Protein AF-A0A0N8KQ56-F1 (afdb_monomer)

Organism: NCBI:txid1392998

Structure (mmCIF, N/CA/C/O backbone):
data_AF-A0A0N8KQ56-F1
#
_entry.id   AF-A0A0N8KQ56-F1
#
loop_
_atom_site.group_PDB
_atom_site.id
_atom_site.type_symbol
_atom_site.label_atom_id
_atom_site.label_alt_id
_atom_site.label_comp_id
_atom_site.label_asym_id
_atom_site.label_entity_id
_atom_site.label_seq_id
_atom_site.pdbx_PDB_ins_code
_atom_site.Cartn_x
_atom_site.Cartn_y
_atom_site.Cartn_z
_atom_site.occupancy
_atom_site.B_iso_or_equiv
_atom_site.auth_seq_id
_atom_site.auth_comp_id
_atom_site.auth_asym_id
_atom_site.auth_atom_id
_atom_site.pdbx_PDB_model_num
ATOM 1 N N . MET A 1 1 ? 15.638 43.291 -23.125 1.00 40.28 1 MET A N 1
ATOM 2 C CA . MET A 1 1 ? 16.020 42.155 -23.991 1.00 40.28 1 MET A CA 1
ATOM 3 C C . MET A 1 1 ? 15.655 40.883 -23.233 1.00 40.28 1 MET A C 1
ATOM 5 O O . MET A 1 1 ? 16.226 40.660 -22.178 1.00 40.28 1 MET A O 1
ATOM 9 N N . LYS A 1 2 ? 14.616 40.148 -23.654 1.00 36.19 2 LYS A N 1
ATOM 10 C CA . LYS A 1 2 ? 14.215 38.880 -23.018 1.00 36.19 2 LYS A CA 1
ATOM 11 C C . LYS A 1 2 ? 15.027 37.757 -23.660 1.00 36.19 2 LYS A C 1
ATOM 13 O O . LYS A 1 2 ? 14.886 37.530 -24.859 1.00 36.19 2 LYS A O 1
ATOM 18 N N . THR A 1 3 ? 15.874 37.090 -22.891 1.00 38.25 3 THR A N 1
ATOM 19 C CA . THR A 1 3 ? 16.510 35.834 -23.293 1.00 38.25 3 THR A CA 1
ATOM 20 C C . THR A 1 3 ? 15.434 34.751 -23.340 1.00 38.25 3 THR A C 1
ATOM 22 O O . THR A 1 3 ? 14.817 34.426 -22.331 1.00 38.25 3 THR A O 1
ATOM 25 N N . LYS A 1 4 ? 15.153 34.241 -24.544 1.00 40.31 4 LYS A N 1
ATOM 26 C CA . LYS A 1 4 ? 14.430 32.981 -24.729 1.00 40.31 4 LYS A CA 1
ATOM 27 C C . LYS A 1 4 ? 15.392 31.856 -24.357 1.00 40.31 4 LYS A C 1
ATOM 29 O O . LYS A 1 4 ? 16.379 31.658 -25.060 1.00 40.31 4 LYS A O 1
ATOM 34 N N . GLU A 1 5 ? 15.114 31.140 -23.277 1.00 44.31 5 GLU A N 1
ATOM 35 C CA . GLU A 1 5 ? 15.717 29.830 -23.047 1.00 44.31 5 GLU A CA 1
ATOM 36 C C . GLU A 1 5 ? 15.053 28.825 -23.994 1.00 44.31 5 GLU A C 1
ATOM 38 O O . GLU A 1 5 ? 13.830 28.680 -24.026 1.00 44.31 5 GLU A O 1
ATOM 43 N N . ASN A 1 6 ? 15.868 28.179 -24.828 1.00 41.78 6 ASN A N 1
ATOM 44 C CA . ASN A 1 6 ? 15.443 27.099 -25.707 1.00 41.78 6 ASN A CA 1
ATOM 45 C C . ASN A 1 6 ? 15.089 25.871 -24.855 1.00 41.78 6 ASN A C 1
ATOM 47 O O . ASN A 1 6 ? 15.967 25.130 -24.420 1.00 41.78 6 ASN A O 1
ATOM 51 N N . SER A 1 7 ? 13.797 25.636 -24.645 1.00 48.72 7 SER A N 1
ATOM 52 C CA . SER A 1 7 ? 13.251 24.419 -24.041 1.00 48.72 7 SER A CA 1
ATOM 53 C C . SER A 1 7 ? 13.253 23.268 -25.058 1.00 48.72 7 SER A C 1
ATOM 55 O O . SER A 1 7 ? 12.230 22.958 -25.668 1.00 48.72 7 SER A O 1
ATOM 57 N N . GLY A 1 8 ? 14.418 22.667 -25.289 1.00 41.41 8 GLY A N 1
ATOM 58 C CA . GLY A 1 8 ? 14.585 21.572 -26.249 1.00 41.41 8 GLY A CA 1
ATOM 59 C C . GLY A 1 8 ? 15.705 20.616 -25.859 1.00 41.41 8 GLY A C 1
ATOM 60 O O . GLY A 1 8 ? 16.542 20.283 -26.690 1.00 41.41 8 GLY A O 1
ATOM 61 N N . GLY A 1 9 ? 15.771 20.220 -24.587 1.00 41.03 9 GLY A N 1
ATOM 62 C CA . GLY A 1 9 ? 16.648 19.132 -24.165 1.00 41.03 9 GLY A CA 1
ATOM 63 C C . GLY A 1 9 ? 16.039 17.794 -24.578 1.00 41.03 9 GLY A C 1
ATOM 64 O O . GLY A 1 9 ? 14.973 17.436 -24.089 1.00 41.03 9 GLY A O 1
ATOM 65 N N . ILE A 1 10 ? 16.695 17.064 -25.480 1.00 44.84 10 ILE A N 1
ATOM 66 C CA . ILE A 1 10 ? 16.394 15.647 -25.708 1.00 44.84 10 ILE A CA 1
ATOM 67 C C . ILE A 1 10 ? 17.037 14.883 -24.552 1.00 44.84 10 ILE A C 1
ATOM 69 O O . ILE A 1 10 ? 18.264 14.821 -24.459 1.00 44.84 10 ILE A O 1
ATOM 73 N N . THR A 1 11 ? 16.224 14.327 -23.658 1.00 48.31 11 THR A N 1
ATOM 74 C CA . THR A 1 11 ? 16.707 13.416 -22.619 1.00 48.31 11 THR A CA 1
ATOM 75 C C . THR A 1 11 ? 17.145 12.117 -23.293 1.00 48.31 11 THR A C 1
ATOM 77 O O . THR A 1 11 ? 16.325 11.363 -23.812 1.00 48.31 11 THR A O 1
ATOM 80 N N . LEU A 1 12 ? 18.453 11.866 -23.337 1.00 40.94 12 LEU A N 1
ATOM 81 C CA . LEU A 1 12 ? 18.996 10.553 -23.675 1.00 40.94 12 LEU A CA 1
ATOM 82 C C . LEU A 1 12 ? 18.896 9.676 -22.424 1.00 40.94 12 LEU A C 1
ATOM 84 O O . LEU A 1 12 ? 19.870 9.525 -21.688 1.00 40.94 12 LEU A O 1
ATOM 88 N N . ASP A 1 13 ? 17.711 9.122 -22.168 1.00 52.28 13 ASP A N 1
ATOM 89 C CA . ASP A 1 13 ? 17.539 8.074 -21.162 1.00 52.28 13 ASP A CA 1
ATOM 90 C C . ASP A 1 13 ? 18.254 6.813 -21.663 1.00 52.28 13 ASP A C 1
ATOM 92 O O . ASP A 1 13 ? 17.680 5.975 -22.35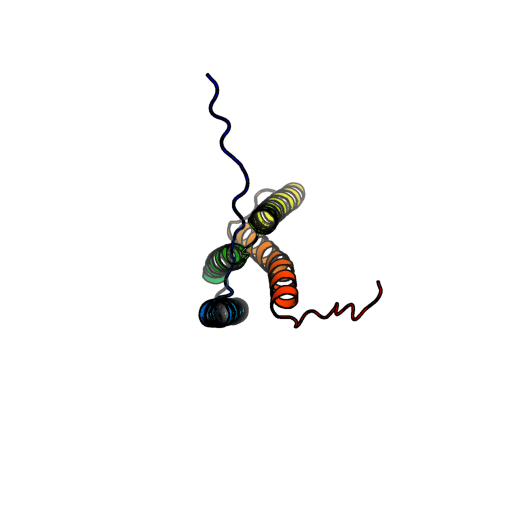6 1.00 52.28 13 ASP A O 1
ATOM 96 N N . ILE A 1 14 ? 19.552 6.699 -21.372 1.00 50.88 14 ILE A N 1
ATOM 97 C CA . ILE A 1 14 ? 20.312 5.478 -21.632 1.00 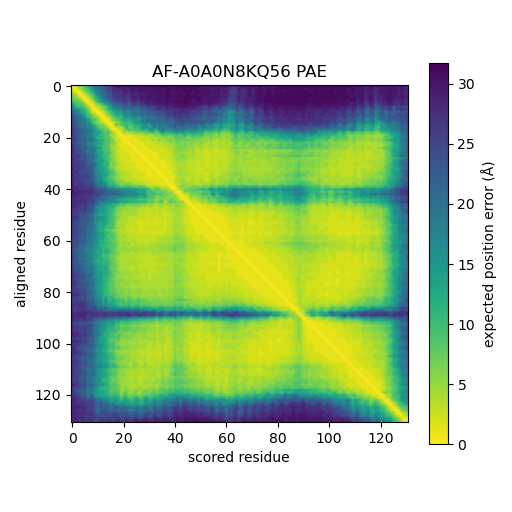50.88 14 ILE A CA 1
ATOM 98 C C . ILE A 1 14 ? 19.848 4.446 -20.596 1.00 50.88 14 ILE A C 1
ATOM 100 O O . ILE A 1 14 ? 20.103 4.639 -19.403 1.00 50.88 14 ILE A O 1
ATOM 104 N N . PRO A 1 15 ? 19.188 3.345 -20.997 1.00 54.72 15 PRO A N 1
ATOM 105 C CA . PRO A 1 15 ? 18.757 2.333 -20.048 1.00 54.72 15 PRO A CA 1
ATOM 106 C C . PRO A 1 15 ? 19.985 1.664 -19.423 1.00 54.72 15 PRO A C 1
ATOM 108 O O . PRO A 1 15 ? 20.700 0.898 -20.071 1.00 54.72 15 PRO A O 1
ATOM 111 N N . GLN A 1 16 ? 20.230 1.938 -18.143 1.00 58.91 16 GLN A N 1
ATOM 112 C CA . GLN A 1 16 ? 21.240 1.227 -17.366 1.00 58.91 16 GLN A CA 1
ATOM 113 C C . GLN A 1 16 ? 20.708 -0.176 -17.052 1.00 58.91 16 GLN A C 1
ATOM 115 O O . GLN A 1 16 ? 19.849 -0.340 -16.185 1.00 58.91 16 GLN A O 1
ATOM 120 N N . ARG A 1 17 ? 21.190 -1.196 -17.779 1.00 57.31 17 ARG A N 1
ATOM 121 C CA . ARG A 1 17 ? 20.776 -2.601 -17.581 1.00 57.31 17 ARG A CA 1
ATOM 122 C C . ARG A 1 17 ? 20.926 -3.050 -16.124 1.00 57.31 17 ARG A C 1
ATOM 124 O O . ARG A 1 17 ? 19.981 -3.601 -15.572 1.00 57.31 17 ARG A O 1
ATOM 131 N N . GLU A 1 18 ? 22.054 -2.726 -15.494 1.00 63.88 18 GLU A N 1
ATOM 132 C CA . GLU A 1 18 ? 22.317 -3.037 -14.079 1.00 63.88 18 GLU A CA 1
ATOM 133 C C . GLU A 1 18 ? 21.325 -2.336 -13.136 1.00 63.88 18 GLU A C 1
ATOM 135 O O . GLU A 1 18 ? 20.834 -2.937 -12.182 1.00 63.88 18 GLU A O 1
ATOM 140 N N . GLY A 1 19 ? 20.952 -1.089 -13.446 1.00 68.50 19 GLY A N 1
ATOM 141 C CA . GLY A 1 19 ? 19.944 -0.343 -12.691 1.00 68.50 19 GLY A CA 1
ATOM 142 C C . GLY A 1 19 ? 18.555 -0.982 -12.771 1.00 68.50 19 GLY A C 1
ATOM 143 O O . GLY A 1 19 ? 17.847 -1.034 -11.767 1.00 68.50 19 GLY A O 1
ATOM 144 N N . LYS A 1 20 ? 18.181 -1.532 -13.936 1.00 73.75 20 LYS A N 1
ATOM 145 C CA . LYS A 1 20 ? 16.908 -2.246 -14.121 1.00 73.75 20 LYS A CA 1
ATOM 146 C C . LYS A 1 20 ? 16.858 -3.541 -13.306 1.00 73.75 20 LYS A C 1
ATOM 148 O O . LYS A 1 20 ? 15.855 -3.802 -12.650 1.00 73.75 20 LYS A O 1
ATOM 153 N N . GLU A 1 21 ? 17.916 -4.348 -13.329 1.00 77.38 21 GLU A N 1
ATOM 154 C CA . GLU A 1 21 ? 17.967 -5.604 -12.567 1.00 77.38 21 GLU A CA 1
ATOM 155 C C . GLU A 1 21 ? 17.986 -5.354 -11.053 1.00 77.38 21 GLU A C 1
ATOM 157 O O . GLU A 1 21 ? 17.227 -5.989 -10.319 1.00 77.38 21 GLU A O 1
ATOM 162 N N . GLY A 1 22 ? 18.766 -4.369 -10.590 1.00 79.19 22 GLY A N 1
ATOM 163 C CA . GLY A 1 22 ? 18.777 -3.955 -9.185 1.00 79.19 22 GLY A CA 1
ATOM 164 C C . GLY A 1 22 ? 17.421 -3.425 -8.710 1.00 79.19 22 GLY A C 1
ATOM 165 O O . GLY A 1 22 ? 16.960 -3.777 -7.625 1.00 79.19 22 GLY A O 1
ATOM 166 N N . TYR A 1 23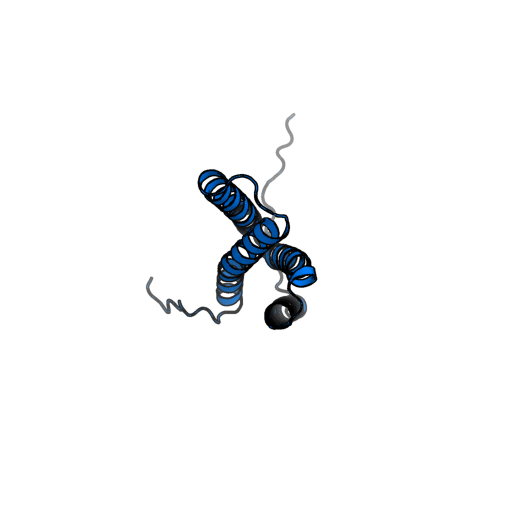 ? 16.739 -2.639 -9.548 1.00 80.56 23 TYR A N 1
ATOM 167 C CA . TYR A 1 23 ? 15.388 -2.144 -9.288 1.00 80.56 23 TYR A CA 1
ATOM 168 C C . TYR A 1 23 ? 14.370 -3.276 -9.106 1.00 80.56 23 TYR A C 1
ATOM 170 O O . TYR A 1 23 ? 13.649 -3.317 -8.107 1.00 80.56 23 TYR A O 1
ATOM 178 N N . ILE A 1 24 ? 14.343 -4.218 -10.053 1.00 82.38 24 ILE A N 1
ATOM 179 C CA . ILE A 1 24 ? 13.436 -5.371 -10.028 1.00 82.38 24 ILE A CA 1
ATOM 180 C C . ILE A 1 24 ? 13.722 -6.245 -8.802 1.00 82.38 24 ILE A C 1
ATOM 182 O O . ILE A 1 24 ? 12.798 -6.616 -8.076 1.00 82.38 24 ILE A O 1
ATOM 186 N N . GLY A 1 25 ? 14.999 -6.535 -8.533 1.00 82.44 25 GLY A N 1
ATOM 187 C CA . GLY A 1 25 ? 15.411 -7.318 -7.369 1.00 82.44 25 GLY A CA 1
ATOM 188 C C . GLY A 1 25 ? 15.000 -6.665 -6.048 1.00 82.44 25 GLY A C 1
ATOM 189 O O . GLY A 1 25 ? 14.503 -7.348 -5.149 1.00 82.44 25 GLY A O 1
ATOM 190 N N . MET A 1 26 ? 15.137 -5.341 -5.940 1.00 83.81 26 MET A N 1
ATOM 191 C CA . MET A 1 26 ? 14.705 -4.589 -4.762 1.00 83.81 26 MET A CA 1
ATOM 192 C C . MET A 1 26 ? 13.185 -4.656 -4.575 1.00 83.81 26 MET A C 1
ATOM 194 O O . MET A 1 26 ? 12.735 -4.938 -3.465 1.00 83.81 26 MET A O 1
ATOM 198 N N . TYR A 1 27 ? 12.398 -4.468 -5.639 1.00 85.69 27 TYR A N 1
ATOM 199 C CA . TYR A 1 27 ? 10.940 -4.600 -5.574 1.00 85.69 27 TYR A CA 1
ATOM 200 C C . TYR A 1 27 ? 10.513 -5.983 -5.056 1.00 85.69 27 TYR A C 1
ATOM 202 O O . TYR A 1 27 ? 9.794 -6.068 -4.058 1.00 85.69 27 TYR A O 1
ATOM 210 N N . PHE A 1 28 ? 11.006 -7.064 -5.671 1.00 84.19 28 PHE A N 1
ATOM 211 C CA . PHE A 1 28 ? 10.650 -8.424 -5.257 1.00 84.19 28 PHE A CA 1
ATOM 212 C C . PHE A 1 28 ? 11.083 -8.723 -3.820 1.00 84.19 28 PHE A C 1
ATOM 214 O O . PHE A 1 28 ? 10.323 -9.327 -3.066 1.00 84.19 28 PHE A O 1
ATOM 221 N N . SER A 1 29 ? 12.266 -8.259 -3.409 1.00 85.50 29 SER A N 1
ATOM 222 C CA . SER A 1 29 ? 12.757 -8.448 -2.038 1.00 85.50 29 SER A CA 1
ATOM 223 C C . SER A 1 29 ? 11.845 -7.778 -1.008 1.00 85.50 29 SER A C 1
ATOM 225 O O . SER A 1 29 ? 11.517 -8.374 0.018 1.00 85.50 29 SER A O 1
ATOM 227 N N . LEU A 1 30 ? 11.396 -6.551 -1.285 1.00 85.62 30 LEU A N 1
ATOM 228 C CA . LEU A 1 30 ? 10.480 -5.815 -0.412 1.00 85.62 30 LEU A CA 1
ATOM 229 C C . LEU A 1 30 ? 9.090 -6.453 -0.372 1.00 85.62 30 LEU A C 1
ATOM 231 O O . LEU A 1 30 ? 8.490 -6.539 0.699 1.00 85.62 30 LEU A O 1
ATOM 235 N N . PHE A 1 31 ? 8.598 -6.924 -1.518 1.00 84.38 31 PHE A N 1
ATOM 236 C CA . PHE A 1 31 ? 7.310 -7.603 -1.617 1.00 84.38 31 PHE A CA 1
ATOM 237 C C . PHE A 1 31 ? 7.305 -8.932 -0.845 1.00 84.38 31 PHE A C 1
ATOM 239 O O . PHE A 1 31 ? 6.400 -9.185 -0.051 1.00 84.38 31 PHE A O 1
ATOM 246 N N . LEU A 1 32 ? 8.356 -9.749 -0.986 1.00 85.50 32 LEU A N 1
ATOM 247 C CA . LEU A 1 32 ? 8.522 -10.980 -0.205 1.00 85.50 32 LEU A CA 1
ATOM 248 C C . LEU A 1 32 ? 8.612 -10.684 1.294 1.00 85.50 32 LEU A C 1
ATOM 250 O O . LEU A 1 32 ? 7.909 -11.308 2.087 1.00 85.50 32 LEU A O 1
ATOM 254 N N . ARG A 1 33 ? 9.405 -9.677 1.683 1.00 84.94 33 ARG A N 1
ATOM 255 C CA . ARG A 1 33 ? 9.542 -9.265 3.085 1.00 84.94 33 ARG A CA 1
ATOM 256 C C . ARG A 1 33 ? 8.213 -8.829 3.695 1.00 84.94 33 ARG A C 1
ATOM 258 O O . ARG A 1 33 ? 7.943 -9.085 4.865 1.00 84.94 33 ARG A O 1
ATOM 265 N N . MET A 1 34 ? 7.382 -8.163 2.909 1.00 84.25 34 MET A N 1
ATOM 266 C CA . MET A 1 34 ? 6.044 -7.774 3.321 1.00 84.25 34 MET A CA 1
ATOM 267 C C . MET A 1 34 ? 5.130 -8.988 3.511 1.00 84.25 34 MET A C 1
ATOM 269 O O . MET A 1 34 ? 4.437 -9.058 4.524 1.00 84.25 34 MET A O 1
ATOM 273 N N . GLY A 1 35 ? 5.184 -9.967 2.602 1.00 82.56 35 GLY A N 1
ATOM 274 C CA . GLY A 1 35 ? 4.488 -11.246 2.758 1.00 82.56 35 GLY A CA 1
ATOM 275 C C . GLY A 1 35 ? 4.894 -11.991 4.035 1.00 82.56 35 GLY A C 1
ATOM 276 O O . GLY A 1 35 ? 4.028 -12.463 4.767 1.00 82.56 35 GLY A O 1
ATOM 277 N N . GLU A 1 36 ? 6.191 -12.023 4.361 1.00 84.88 36 GLU A N 1
ATOM 278 C CA . GLU A 1 36 ? 6.699 -12.604 5.615 1.00 84.88 36 GLU A CA 1
ATOM 279 C C . GLU A 1 36 ? 6.142 -11.900 6.858 1.00 84.88 36 GLU A C 1
ATOM 281 O O . GLU A 1 36 ? 5.799 -12.552 7.843 1.00 84.88 36 GLU A O 1
ATOM 286 N N . ILE A 1 37 ? 6.057 -10.567 6.826 1.00 82.50 37 ILE A N 1
ATOM 287 C CA . ILE A 1 37 ? 5.549 -9.772 7.948 1.00 82.50 37 ILE A CA 1
ATOM 288 C C . ILE A 1 37 ? 4.047 -10.013 8.139 1.00 82.50 37 ILE A C 1
ATOM 290 O O . ILE A 1 37 ? 3.623 -10.243 9.269 1.00 82.50 37 ILE A O 1
ATOM 294 N N . ILE A 1 38 ? 3.265 -10.042 7.053 1.00 79.25 38 ILE A N 1
ATOM 295 C CA . ILE A 1 38 ? 1.827 -10.370 7.087 1.00 79.25 38 ILE A CA 1
ATOM 296 C C . ILE A 1 38 ? 1.597 -11.788 7.627 1.00 79.25 38 ILE A C 1
ATOM 298 O O . ILE A 1 38 ? 0.675 -12.006 8.407 1.00 79.25 38 ILE A O 1
ATOM 302 N N . ALA A 1 39 ? 2.436 -12.750 7.234 1.00 80.50 39 ALA A N 1
ATOM 303 C CA . ALA A 1 39 ? 2.347 -14.132 7.700 1.00 80.50 39 ALA A CA 1
ATOM 304 C C . ALA A 1 39 ? 2.826 -14.325 9.153 1.00 80.50 39 ALA A C 1
ATOM 306 O O . ALA A 1 39 ? 2.642 -15.402 9.725 1.00 80.50 39 ALA A O 1
ATOM 307 N N . SER A 1 40 ? 3.461 -13.316 9.757 1.00 79.62 40 SER A N 1
ATOM 308 C CA . SER A 1 40 ? 3.983 -13.410 11.117 1.00 79.62 40 SER A CA 1
ATOM 309 C C . SER A 1 40 ? 2.873 -13.254 12.162 1.00 79.62 40 SER A C 1
ATOM 311 O O . SER A 1 40 ? 1.964 -12.440 12.031 1.00 79.62 40 SER A O 1
ATOM 313 N N . SER A 1 41 ? 2.961 -14.007 13.257 1.00 64.31 41 SER A N 1
ATOM 314 C CA . SER A 1 41 ? 1.950 -14.023 14.324 1.00 64.31 41 SER A CA 1
ATOM 315 C C . SER A 1 41 ? 1.958 -12.783 15.235 1.00 64.31 41 SER A C 1
ATOM 317 O O . SER A 1 41 ? 1.221 -12.749 16.218 1.00 64.31 41 SER A O 1
ATOM 319 N N . ASN A 1 42 ? 2.789 -11.769 14.959 1.00 68.38 42 ASN A N 1
ATOM 320 C CA . ASN A 1 42 ? 2.964 -10.602 15.826 1.00 68.38 42 ASN A CA 1
ATOM 321 C C . ASN A 1 42 ? 2.325 -9.341 15.215 1.00 68.38 42 ASN A C 1
ATOM 323 O O . ASN A 1 42 ? 2.995 -8.511 14.599 1.00 68.38 42 ASN A O 1
ATOM 327 N N . PHE A 1 43 ? 1.008 -9.201 15.380 1.00 63.41 43 PHE A N 1
ATOM 328 C CA . PHE A 1 43 ? 0.192 -8.181 14.702 1.00 63.41 43 PHE A CA 1
ATOM 329 C C . PHE A 1 43 ? 0.533 -6.722 15.068 1.00 63.41 43 PHE A C 1
ATOM 331 O O . PHE A 1 43 ? 0.441 -5.842 14.214 1.00 63.41 43 PHE A O 1
ATOM 338 N N . LYS A 1 44 ? 0.973 -6.432 16.302 1.00 64.44 44 LYS A N 1
ATOM 339 C CA . LYS A 1 44 ? 1.202 -5.039 16.747 1.00 64.44 44 LYS A CA 1
ATOM 340 C C . LYS A 1 44 ? 2.367 -4.344 16.035 1.00 64.44 44 LYS A C 1
ATOM 342 O O . LYS A 1 44 ? 2.224 -3.206 15.598 1.00 64.44 44 LYS A O 1
ATOM 347 N N . ASP A 1 45 ? 3.491 -5.035 15.860 1.00 68.56 45 ASP A N 1
ATOM 348 C CA . ASP A 1 45 ? 4.652 -4.494 15.131 1.00 68.56 45 ASP A CA 1
ATOM 349 C C . ASP A 1 45 ? 4.485 -4.584 13.604 1.00 68.56 45 ASP A C 1
ATOM 351 O O . ASP A 1 45 ? 5.229 -3.958 12.844 1.00 68.56 45 ASP A O 1
ATOM 355 N N . THR A 1 46 ? 3.509 -5.369 13.149 1.00 76.69 46 THR A N 1
ATOM 356 C CA . THR A 1 46 ? 3.249 -5.672 11.738 1.00 76.69 46 THR A CA 1
ATOM 357 C C . THR A 1 46 ? 2.702 -4.456 10.992 1.00 76.69 46 THR A C 1
ATOM 359 O O . THR A 1 46 ? 3.177 -4.151 9.898 1.00 76.69 46 THR A O 1
ATOM 362 N N . THR A 1 47 ? 1.808 -3.680 11.608 1.00 80.81 47 THR A N 1
ATOM 363 C CA . THR A 1 47 ? 1.176 -2.516 10.966 1.00 80.81 47 THR A CA 1
ATOM 364 C C . THR A 1 47 ? 2.176 -1.438 10.547 1.00 80.81 47 THR A C 1
ATOM 366 O O . THR A 1 47 ? 2.192 -1.030 9.387 1.00 80.81 47 THR A O 1
ATOM 369 N N . ILE A 1 48 ? 3.039 -0.985 11.464 1.00 81.75 48 ILE A N 1
ATOM 370 C CA . ILE A 1 48 ? 4.004 0.090 11.173 1.00 81.75 48 ILE A CA 1
ATOM 371 C C . ILE A 1 48 ? 5.008 -0.370 10.112 1.00 81.75 48 ILE A C 1
ATOM 373 O O . ILE A 1 48 ? 5.337 0.381 9.193 1.00 81.75 48 ILE A O 1
ATOM 377 N N . ARG A 1 49 ? 5.478 -1.619 10.207 1.00 83.31 49 ARG A N 1
ATOM 378 C CA . ARG A 1 49 ? 6.420 -2.184 9.233 1.00 83.31 49 ARG A CA 1
ATOM 379 C C . ARG A 1 49 ? 5.803 -2.270 7.840 1.00 83.31 49 ARG A C 1
ATOM 381 O O . ARG A 1 49 ? 6.474 -1.925 6.870 1.00 83.31 49 ARG A O 1
ATOM 388 N N . ILE A 1 50 ? 4.537 -2.675 7.736 1.00 85.75 50 ILE A N 1
ATOM 389 C CA . ILE A 1 50 ? 3.828 -2.735 6.453 1.00 85.75 50 ILE A CA 1
ATOM 390 C C . ILE A 1 50 ? 3.589 -1.337 5.891 1.00 85.75 50 ILE A C 1
ATOM 392 O O . ILE A 1 50 ? 3.811 -1.135 4.699 1.00 85.75 50 ILE A O 1
ATOM 396 N N . GLU A 1 51 ? 3.223 -0.355 6.717 1.00 86.94 51 GLU A N 1
ATOM 397 C CA . GLU A 1 51 ? 3.063 1.027 6.252 1.00 86.94 51 GLU A CA 1
ATOM 398 C C . GLU A 1 51 ? 4.380 1.584 5.680 1.00 86.94 51 GLU A C 1
ATOM 400 O O . GLU A 1 51 ? 4.394 2.151 4.584 1.00 86.94 51 GLU A O 1
ATOM 405 N N . ILE A 1 52 ? 5.503 1.370 6.375 1.00 87.44 52 ILE A N 1
ATOM 406 C CA . ILE A 1 52 ? 6.833 1.790 5.909 1.00 87.44 52 ILE A CA 1
ATOM 407 C C . ILE A 1 52 ? 7.183 1.110 4.583 1.00 87.44 52 ILE A C 1
ATOM 409 O O . ILE A 1 52 ? 7.562 1.790 3.627 1.00 87.44 52 ILE A O 1
ATOM 413 N N . LEU A 1 53 ? 7.036 -0.215 4.502 1.00 89.00 53 LEU A N 1
ATOM 414 C CA . LEU A 1 53 ? 7.349 -0.966 3.286 1.00 89.00 53 LEU A CA 1
ATOM 415 C C . LEU A 1 53 ? 6.453 -0.556 2.113 1.00 89.00 53 LEU A C 1
ATOM 417 O O . LEU A 1 53 ? 6.940 -0.431 0.995 1.00 89.00 53 LEU A O 1
ATOM 421 N N . THR A 1 54 ? 5.175 -0.276 2.365 1.00 91.06 54 THR A N 1
ATOM 422 C CA . THR A 1 54 ? 4.231 0.206 1.347 1.00 91.06 54 THR A CA 1
ATOM 423 C C . THR A 1 54 ? 4.669 1.550 0.787 1.00 91.06 54 THR A C 1
ATOM 425 O O . THR A 1 54 ? 4.764 1.719 -0.426 1.00 91.06 54 THR A O 1
ATOM 428 N N . ARG A 1 55 ? 5.004 2.509 1.657 1.00 90.81 55 ARG A N 1
ATOM 429 C CA . ARG A 1 55 ? 5.512 3.821 1.230 1.00 90.81 55 ARG A CA 1
ATOM 430 C C . ARG A 1 55 ? 6.818 3.691 0.451 1.00 90.81 55 ARG A C 1
ATOM 432 O O . ARG A 1 55 ? 7.015 4.412 -0.525 1.00 90.81 55 ARG A O 1
ATOM 439 N N . PHE A 1 56 ? 7.683 2.759 0.848 1.00 89.88 56 PHE A N 1
ATOM 440 C CA . PHE A 1 56 ? 8.925 2.498 0.133 1.00 89.88 56 PHE A CA 1
ATOM 441 C C . PHE A 1 56 ? 8.660 1.908 -1.260 1.00 89.88 56 PHE A C 1
ATOM 443 O O . PHE A 1 56 ? 9.180 2.436 -2.238 1.00 89.88 56 PHE A O 1
ATOM 450 N N . LEU A 1 57 ? 7.765 0.924 -1.386 1.00 89.88 57 LEU A N 1
ATOM 451 C CA . LEU A 1 57 ? 7.322 0.386 -2.679 1.00 89.88 57 LEU A CA 1
ATOM 452 C C . LEU A 1 57 ? 6.707 1.461 -3.588 1.00 89.88 57 LEU A C 1
ATOM 454 O O . LEU A 1 57 ? 7.048 1.529 -4.764 1.00 89.88 57 LEU A O 1
ATOM 458 N N . ILE A 1 58 ? 5.866 2.350 -3.052 1.00 91.19 58 ILE A N 1
ATOM 459 C CA . ILE A 1 58 ? 5.317 3.481 -3.818 1.00 91.19 58 ILE A CA 1
ATOM 460 C C . ILE A 1 58 ? 6.444 4.406 -4.301 1.00 91.19 58 ILE A C 1
ATOM 462 O O . ILE A 1 58 ? 6.415 4.871 -5.440 1.00 91.19 58 ILE A O 1
ATOM 466 N N . SER A 1 59 ? 7.470 4.647 -3.475 1.00 88.19 59 SER A N 1
ATOM 467 C CA . SER A 1 59 ? 8.611 5.487 -3.863 1.00 88.19 59 SER A CA 1
ATOM 468 C C . SER A 1 59 ? 9.425 4.919 -5.030 1.00 88.19 59 SER A C 1
ATOM 470 O O . SER A 1 59 ? 10.062 5.685 -5.749 1.00 88.19 59 SER A O 1
ATOM 472 N N . LEU A 1 60 ? 9.341 3.604 -5.266 1.00 86.38 60 LEU A N 1
ATOM 473 C CA . LEU A 1 60 ? 9.973 2.940 -6.403 1.00 86.38 60 LEU A CA 1
ATOM 474 C C . LEU A 1 60 ? 9.255 3.195 -7.731 1.00 86.38 60 LEU A C 1
ATOM 476 O O . LEU A 1 60 ? 9.819 2.896 -8.777 1.00 86.38 60 LEU A O 1
ATOM 480 N N . ILE A 1 61 ? 8.044 3.752 -7.751 1.00 86.50 61 ILE A N 1
ATOM 481 C CA . ILE A 1 61 ? 7.387 4.128 -9.010 1.00 86.50 61 IL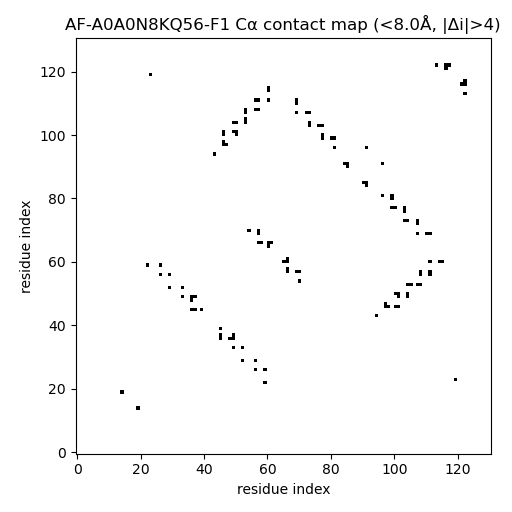E A CA 1
ATOM 482 C C . ILE A 1 61 ? 8.187 5.280 -9.646 1.00 86.50 61 ILE A C 1
ATOM 484 O O . ILE A 1 61 ? 8.216 6.370 -9.067 1.00 86.50 61 ILE A O 1
ATOM 488 N N . PRO A 1 62 ? 8.816 5.108 -10.829 1.00 82.88 62 PRO A N 1
ATOM 489 C CA . PRO A 1 62 ? 9.670 6.144 -11.413 1.00 82.88 62 PRO A CA 1
ATOM 490 C C . PRO A 1 62 ? 8.870 7.377 -11.849 1.00 82.88 62 PRO A C 1
ATOM 492 O O . PRO A 1 62 ? 9.308 8.512 -11.659 1.00 82.88 62 PRO A O 1
ATOM 495 N N . ASN A 1 63 ? 7.663 7.161 -12.381 1.00 84.50 63 ASN A N 1
ATOM 496 C CA . ASN A 1 63 ? 6.769 8.226 -12.822 1.00 84.50 63 ASN A CA 1
ATOM 497 C C . ASN A 1 63 ? 6.218 9.011 -11.619 1.00 84.50 63 ASN A C 1
ATOM 499 O O . ASN A 1 63 ? 5.453 8.477 -10.817 1.00 84.50 63 ASN A O 1
ATOM 503 N N . GLU A 1 64 ? 6.580 10.291 -11.517 1.00 88.69 64 GLU A N 1
ATOM 504 C CA . GLU A 1 64 ? 6.183 11.160 -10.404 1.00 88.69 64 GLU A CA 1
ATOM 505 C C . GLU A 1 64 ? 4.670 11.341 -10.278 1.00 88.69 64 GLU A C 1
ATOM 507 O O . GLU A 1 64 ? 4.150 11.296 -9.165 1.00 88.69 64 GLU A O 1
ATOM 512 N N . SER A 1 65 ? 3.957 11.484 -11.397 1.00 89.00 65 SER A N 1
ATOM 513 C CA . SER A 1 65 ? 2.500 11.640 -11.387 1.00 89.00 65 SER A CA 1
ATOM 514 C C . SER A 1 65 ? 1.821 10.394 -10.823 1.00 89.00 65 SER A C 1
ATOM 516 O O . SER A 1 65 ? 0.978 10.507 -9.937 1.00 89.00 65 SER A O 1
ATOM 518 N N . ILE A 1 66 ? 2.226 9.204 -11.282 1.00 88.25 66 ILE A N 1
ATOM 519 C CA . ILE A 1 66 ? 1.675 7.926 -10.800 1.00 88.25 66 ILE A CA 1
ATOM 520 C C . ILE A 1 66 ? 2.039 7.719 -9.327 1.00 88.25 66 ILE A C 1
ATOM 522 O O . ILE A 1 66 ? 1.192 7.329 -8.524 1.00 88.25 66 ILE A O 1
ATOM 526 N N . ARG A 1 67 ? 3.279 8.029 -8.936 1.00 91.94 67 ARG A N 1
ATOM 527 C CA . ARG A 1 67 ? 3.741 7.946 -7.544 1.00 91.94 67 ARG A CA 1
ATOM 528 C C . ARG A 1 67 ? 2.931 8.854 -6.613 1.00 91.94 67 ARG A C 1
ATOM 530 O O . ARG A 1 67 ? 2.509 8.414 -5.540 1.00 91.94 67 ARG A O 1
ATOM 537 N N . ALA A 1 68 ? 2.706 10.105 -7.014 1.00 92.44 68 ALA A N 1
ATOM 538 C CA . ALA A 1 68 ? 1.918 11.073 -6.257 1.00 92.44 68 ALA A CA 1
ATOM 539 C C . ALA A 1 68 ? 0.445 10.652 -6.163 1.00 92.44 68 ALA A C 1
ATOM 541 O O . ALA A 1 68 ? -0.133 10.699 -5.078 1.00 92.44 68 ALA A O 1
ATOM 542 N N . GLU A 1 69 ? -0.141 10.179 -7.266 1.00 93.12 69 GLU A N 1
ATOM 543 C CA . GLU A 1 69 ? -1.510 9.660 -7.298 1.00 93.12 69 GLU A CA 1
ATOM 544 C C . GLU A 1 69 ? -1.672 8.451 -6.367 1.00 93.12 69 GLU A C 1
ATOM 546 O O . GLU A 1 69 ? -2.572 8.432 -5.532 1.00 93.12 69 GLU A O 1
ATOM 551 N N . THR A 1 70 ? -0.758 7.483 -6.437 1.00 93.00 70 THR A N 1
ATOM 552 C CA . THR A 1 70 ? -0.776 6.273 -5.598 1.00 93.00 70 THR A CA 1
ATOM 553 C C . THR A 1 70 ? -0.640 6.625 -4.112 1.00 93.00 70 THR A C 1
ATOM 555 O O . THR A 1 70 ? -1.374 6.116 -3.265 1.00 93.00 70 THR A O 1
ATOM 558 N N . SER A 1 71 ? 0.253 7.567 -3.786 1.00 94.19 71 SER A N 1
ATOM 559 C CA . SER A 1 71 ? 0.421 8.077 -2.416 1.00 94.19 71 SER A CA 1
ATOM 560 C C . SER A 1 71 ? -0.841 8.773 -1.903 1.00 94.19 71 SER A C 1
ATOM 562 O O . SER A 1 71 ? -1.226 8.599 -0.744 1.00 94.19 71 SER A O 1
ATOM 564 N N . LYS A 1 72 ? -1.493 9.562 -2.764 1.00 94.62 72 LYS A N 1
ATOM 565 C CA . LYS A 1 72 ? -2.747 10.248 -2.450 1.00 94.62 72 LYS A CA 1
ATOM 566 C C . LYS A 1 72 ? -3.875 9.242 -2.211 1.00 94.62 72 LYS A C 1
ATOM 568 O O . LYS A 1 72 ? -4.534 9.342 -1.180 1.00 94.62 72 LYS A O 1
ATOM 573 N N . LYS A 1 73 ? -4.031 8.236 -3.077 1.00 93.94 73 LYS A N 1
ATOM 574 C CA . LYS A 1 73 ? -5.019 7.155 -2.915 1.00 93.94 73 LYS A CA 1
ATOM 575 C C . LYS A 1 73 ? -4.859 6.412 -1.594 1.00 93.94 73 LYS A C 1
ATOM 577 O O . LYS A 1 73 ? -5.855 6.157 -0.926 1.00 93.94 73 LYS A O 1
ATOM 582 N 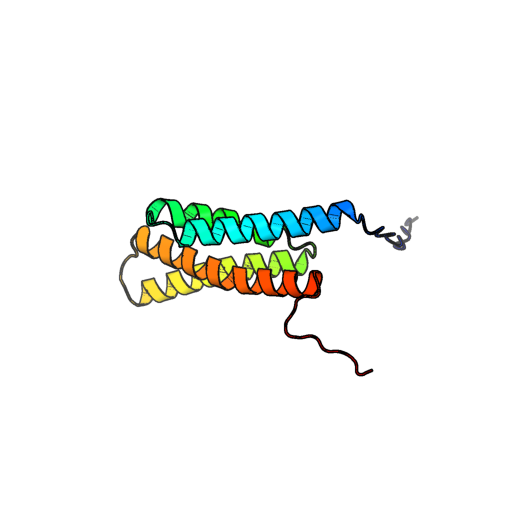N . LEU A 1 74 ? -3.624 6.096 -1.188 1.00 94.38 74 LEU A N 1
ATOM 583 C CA . LEU A 1 74 ? -3.367 5.469 0.112 1.00 94.38 74 LEU A CA 1
ATOM 584 C C . LEU A 1 74 ? -3.899 6.329 1.261 1.00 94.38 74 LEU A C 1
ATOM 586 O O . LEU A 1 74 ? -4.600 5.828 2.138 1.00 94.38 74 LEU A O 1
ATOM 590 N N . LYS A 1 75 ? -3.595 7.630 1.239 1.00 94.12 75 LYS A N 1
ATOM 591 C CA . LYS A 1 75 ? -4.064 8.573 2.257 1.00 94.12 75 LYS A CA 1
ATOM 592 C C . LYS A 1 75 ? -5.593 8.671 2.273 1.00 94.12 75 LYS A C 1
ATOM 594 O O . LYS A 1 75 ? -6.189 8.537 3.336 1.00 94.12 75 LYS A O 1
ATOM 599 N N . GLU A 1 76 ? -6.213 8.838 1.108 1.00 94.94 76 GLU A N 1
ATOM 600 C CA . GLU A 1 76 ? -7.671 8.944 0.973 1.00 94.94 76 GLU A CA 1
ATOM 601 C C . GLU A 1 76 ? -8.385 7.665 1.429 1.00 94.94 76 GLU A C 1
ATOM 603 O O . GLU A 1 76 ? -9.378 7.751 2.145 1.00 94.94 76 GLU A O 1
ATOM 608 N N . LYS A 1 77 ? -7.857 6.476 1.104 1.00 93.19 77 LYS A N 1
ATOM 609 C CA . LYS A 1 77 ? -8.397 5.189 1.578 1.00 93.19 77 LYS A CA 1
ATOM 610 C C . LYS A 1 77 ? -8.357 5.069 3.101 1.00 93.19 77 LYS A C 1
ATOM 612 O O . LYS A 1 77 ? -9.324 4.599 3.697 1.00 93.19 77 LYS A O 1
ATOM 617 N N . ILE A 1 78 ? -7.254 5.479 3.730 1.00 92.56 78 ILE A N 1
ATOM 618 C CA . ILE A 1 78 ? -7.122 5.466 5.194 1.00 92.56 78 ILE A CA 1
ATOM 619 C C . ILE A 1 78 ? -8.130 6.436 5.819 1.00 92.56 78 ILE A C 1
ATOM 621 O O . ILE A 1 78 ? -8.855 6.059 6.737 1.00 92.56 78 ILE A O 1
ATOM 625 N N . GLU A 1 79 ? -8.197 7.670 5.319 1.00 93.88 79 GLU A N 1
ATOM 626 C CA . GLU A 1 79 ? -9.091 8.707 5.846 1.00 93.88 79 GLU A CA 1
ATOM 627 C C . GLU A 1 79 ? -10.571 8.337 5.681 1.00 93.88 79 GLU A C 1
ATOM 629 O O . GLU A 1 79 ? -11.339 8.490 6.631 1.00 93.88 79 GLU A O 1
ATOM 634 N N . ALA A 1 80 ? -10.959 7.800 4.519 1.00 93.06 80 ALA A N 1
ATOM 635 C CA . ALA A 1 80 ? -12.322 7.351 4.247 1.00 93.06 80 ALA A CA 1
ATOM 636 C C . ALA A 1 80 ? -12.752 6.238 5.209 1.00 93.06 80 ALA A C 1
ATOM 638 O O . ALA A 1 80 ? -13.778 6.370 5.867 1.00 93.06 80 ALA A O 1
ATOM 639 N N . ARG A 1 81 ? -11.923 5.202 5.387 1.00 91.31 81 ARG A N 1
ATOM 640 C CA . ARG A 1 81 ? -12.229 4.092 6.303 1.00 91.31 81 ARG A CA 1
ATOM 641 C C . ARG A 1 81 ? -12.282 4.526 7.761 1.00 91.31 81 ARG A C 1
ATOM 643 O O . ARG A 1 81 ? -13.174 4.111 8.485 1.00 91.31 81 ARG A O 1
ATOM 650 N N . ILE A 1 82 ? -11.356 5.383 8.201 1.00 90.56 82 ILE A N 1
ATOM 651 C CA . ILE A 1 82 ? -11.404 5.943 9.561 1.00 90.56 82 ILE A CA 1
ATOM 652 C C . ILE A 1 82 ? -12.703 6.726 9.764 1.00 90.56 82 ILE A C 1
ATOM 654 O O . ILE A 1 82 ? -13.297 6.652 10.838 1.00 90.56 82 ILE A O 1
ATOM 658 N N . LYS A 1 83 ? -13.136 7.491 8.757 1.00 90.69 83 LYS A N 1
ATOM 659 C CA . LYS A 1 83 ? -14.386 8.245 8.812 1.00 90.69 83 LYS A CA 1
ATOM 660 C C . LYS A 1 83 ? -15.597 7.310 8.891 1.00 90.69 83 LYS A C 1
ATOM 662 O O . LYS A 1 83 ? -16.387 7.466 9.813 1.00 90.69 83 LYS A O 1
ATOM 667 N N . GLU A 1 84 ? -15.696 6.330 7.997 1.00 89.38 84 GLU A N 1
ATOM 668 C CA . GLU A 1 84 ? -16.767 5.320 7.976 1.00 89.38 84 GLU A CA 1
ATOM 669 C C . GLU A 1 84 ? -16.855 4.572 9.314 1.00 89.38 84 GLU A C 1
ATOM 671 O O . GLU A 1 84 ? -17.909 4.532 9.943 1.00 89.38 84 GLU A O 1
ATOM 676 N N . SER A 1 85 ? -15.728 4.076 9.836 1.00 85.94 85 SER A N 1
ATOM 677 C CA . SER A 1 85 ? -15.720 3.346 11.108 1.00 85.94 85 SER A CA 1
ATOM 678 C C . SER A 1 85 ? -16.068 4.225 12.317 1.00 85.94 85 SER A C 1
ATOM 680 O O . SER A 1 85 ? -16.610 3.713 13.292 1.00 85.94 85 SER A O 1
ATOM 682 N N . LYS A 1 86 ? -15.803 5.539 12.267 1.00 86.50 86 LYS A N 1
ATOM 683 C CA . LYS A 1 86 ? -16.230 6.498 13.307 1.00 86.50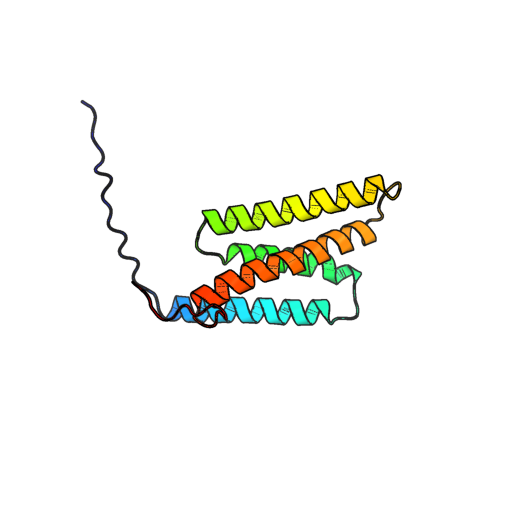 86 LYS A CA 1
ATOM 684 C C . LYS A 1 86 ? -17.713 6.865 13.229 1.00 86.50 86 LYS A C 1
ATOM 686 O O . LYS A 1 86 ? -18.289 7.261 14.241 1.00 86.50 86 LYS A O 1
ATOM 691 N N . GLU A 1 87 ? -18.314 6.792 12.045 1.00 85.00 87 GLU A N 1
ATOM 692 C CA . GLU A 1 87 ? -19.758 6.981 11.865 1.00 85.00 87 GLU A CA 1
ATOM 693 C C . GLU A 1 87 ? -20.540 5.773 12.413 1.00 85.00 87 GLU A C 1
ATOM 695 O O . GLU A 1 87 ? -21.638 5.948 12.943 1.00 85.00 87 GLU A O 1
ATOM 700 N N . GLU A 1 88 ? -19.947 4.574 12.365 1.00 77.81 88 GLU A N 1
ATOM 701 C CA . GLU A 1 88 ? -20.538 3.322 12.861 1.00 77.81 88 GLU A CA 1
ATOM 702 C C . GLU A 1 88 ? -20.249 3.029 14.347 1.00 77.81 88 GLU A C 1
ATOM 704 O O . GLU A 1 88 ? -21.127 2.535 15.055 1.00 77.81 88 GLU A O 1
ATOM 709 N N . ASN A 1 89 ? -19.050 3.353 14.849 1.00 64.31 89 ASN A N 1
ATOM 710 C CA . ASN A 1 89 ? -18.623 3.110 16.231 1.00 64.31 89 ASN A CA 1
ATOM 711 C C . ASN A 1 89 ? -18.017 4.377 16.857 1.00 64.31 89 ASN A C 1
ATOM 713 O O . ASN A 1 89 ? -17.147 5.029 16.279 1.00 64.31 89 ASN A O 1
ATOM 717 N N . LYS A 1 90 ? -18.448 4.731 18.076 1.00 73.94 90 LYS A N 1
ATOM 718 C CA . LYS A 1 90 ? -17.833 5.833 18.834 1.00 73.94 90 LYS A CA 1
ATOM 719 C C . LYS A 1 90 ? -16.425 5.436 19.287 1.00 73.94 90 LYS A C 1
ATOM 721 O O . LYS A 1 90 ? -16.282 4.458 20.007 1.00 73.94 90 LYS A O 1
ATOM 726 N N . ASP A 1 91 ? -15.461 6.266 18.887 1.00 82.75 91 ASP A N 1
ATOM 727 C CA . ASP A 1 91 ? -14.016 6.229 19.148 1.00 82.75 91 ASP A CA 1
ATOM 728 C C . ASP A 1 91 ? -13.304 4.905 18.825 1.00 82.75 91 ASP A C 1
ATOM 730 O O . ASP A 1 91 ? -13.413 3.908 19.529 1.00 82.75 91 ASP A O 1
ATOM 734 N N . LEU A 1 92 ? -12.494 4.939 17.762 1.00 86.25 92 LEU A N 1
ATOM 735 C CA . LEU A 1 92 ? -11.641 3.824 17.355 1.00 86.25 92 LEU A CA 1
ATOM 736 C C . LEU A 1 92 ? -10.440 3.686 18.291 1.00 86.25 92 LEU A C 1
ATOM 738 O O . LEU A 1 92 ? -9.768 4.669 18.613 1.00 86.25 92 LEU A O 1
ATOM 742 N N . THR A 1 93 ? -10.120 2.450 18.649 1.00 88.50 93 THR A N 1
ATOM 743 C CA . THR A 1 93 ? -8.866 2.092 19.310 1.00 88.50 93 THR A CA 1
ATOM 744 C C . THR A 1 93 ? -7.676 2.227 18.350 1.00 88.50 93 THR A C 1
ATOM 746 O O . THR A 1 93 ? -7.810 2.144 17.127 1.00 88.50 93 THR A O 1
ATOM 749 N N . GLU A 1 94 ? -6.467 2.379 18.898 1.00 84.38 94 GLU A N 1
ATOM 750 C CA . GLU A 1 94 ? -5.228 2.386 18.100 1.00 84.38 94 GLU A CA 1
ATOM 751 C C . GLU A 1 94 ? -5.037 1.094 17.288 1.00 84.38 94 GLU A C 1
ATOM 753 O O . GLU A 1 94 ? -4.464 1.115 16.199 1.00 84.38 94 GLU A O 1
ATOM 758 N N . GLU A 1 95 ? -5.539 -0.036 17.791 1.00 84.94 95 GLU A N 1
ATOM 759 C CA . GLU A 1 95 ? -5.479 -1.321 17.094 1.00 84.94 95 GLU A CA 1
ATOM 760 C C . GLU A 1 95 ? -6.392 -1.339 15.862 1.00 84.94 95 GLU A C 1
ATOM 762 O O . GLU A 1 95 ? -5.967 -1.754 14.784 1.00 84.94 95 GLU A O 1
ATOM 767 N N . GLU A 1 96 ? -7.609 -0.804 15.975 1.00 87.00 96 GLU A N 1
ATOM 768 C CA . GLU A 1 96 ? -8.535 -0.669 14.845 1.00 87.00 96 GLU A CA 1
ATOM 769 C C . GLU A 1 96 ? -8.003 0.302 13.789 1.00 87.00 96 GLU A C 1
ATOM 771 O O . GLU A 1 96 ? -8.018 -0.010 12.597 1.00 87.00 96 GLU A O 1
ATOM 776 N N . ILE A 1 97 ? -7.453 1.445 14.213 1.00 87.69 97 ILE A N 1
ATOM 777 C CA . ILE A 1 97 ? -6.779 2.385 13.304 1.00 87.69 97 ILE A CA 1
ATOM 778 C C . ILE A 1 97 ? -5.606 1.690 12.606 1.00 87.69 97 ILE A C 1
ATOM 780 O O . ILE A 1 97 ? -5.405 1.865 11.400 1.00 87.69 97 ILE A O 1
ATOM 784 N N . GLY A 1 98 ? -4.845 0.881 13.341 1.00 86.56 98 GLY A N 1
ATOM 785 C CA . GLY A 1 98 ? -3.755 0.097 12.785 1.00 86.56 98 GLY A CA 1
ATOM 786 C C . GLY A 1 98 ? -4.227 -0.893 11.717 1.00 86.56 98 GLY A C 1
ATOM 787 O O . GLY A 1 98 ? -3.670 -0.926 10.620 1.00 86.56 98 GLY A O 1
ATOM 788 N N . ASN A 1 99 ? -5.300 -1.632 11.989 1.00 86.19 99 ASN A N 1
ATOM 789 C CA . ASN A 1 99 ? -5.893 -2.570 11.036 1.00 86.19 99 ASN A CA 1
ATOM 790 C C . ASN A 1 99 ? -6.423 -1.862 9.781 1.00 86.19 99 ASN A C 1
ATOM 792 O O . ASN A 1 99 ? -6.218 -2.346 8.667 1.00 86.19 99 ASN A O 1
ATOM 796 N N . ILE A 1 100 ? -7.029 -0.679 9.926 1.00 90.31 100 ILE A N 1
ATOM 797 C CA . ILE A 1 100 ? -7.460 0.141 8.785 1.00 90.31 100 ILE A CA 1
ATOM 798 C C . ILE A 1 100 ? -6.265 0.519 7.902 1.00 90.31 100 ILE A C 1
ATOM 800 O O . ILE A 1 100 ? -6.330 0.371 6.679 1.00 90.31 100 ILE A O 1
ATOM 804 N N . ARG A 1 101 ? -5.160 0.977 8.505 1.00 89.44 101 ARG A N 1
ATOM 805 C CA . ARG A 1 101 ? -3.934 1.319 7.764 1.00 89.44 101 ARG A CA 1
ATOM 806 C C . ARG A 1 101 ? -3.348 0.110 7.052 1.00 89.44 101 ARG A C 1
ATOM 808 O O . ARG A 1 101 ? -2.977 0.224 5.886 1.00 89.44 101 ARG A O 1
ATOM 815 N N . LEU A 1 102 ? -3.299 -1.034 7.729 1.00 88.06 102 LEU A N 1
ATOM 816 C CA . LEU A 1 102 ? -2.823 -2.296 7.172 1.00 88.06 102 LEU A CA 1
ATOM 817 C C . LEU A 1 102 ? -3.622 -2.697 5.924 1.00 88.06 102 LEU A C 1
ATOM 819 O O . LEU A 1 102 ? -3.035 -2.943 4.871 1.00 88.06 102 LEU A O 1
ATOM 823 N N . LEU A 1 103 ? -4.952 -2.705 6.018 1.00 88.25 103 LEU A N 1
ATOM 824 C CA . LEU A 1 103 ? -5.826 -3.056 4.897 1.00 88.25 103 LEU A CA 1
ATOM 825 C C . LEU A 1 103 ? -5.665 -2.085 3.722 1.00 88.25 103 LEU A C 1
ATOM 827 O O . LEU A 1 103 ? -5.519 -2.518 2.581 1.00 88.25 103 LEU A O 1
ATOM 831 N N . ALA A 1 104 ? -5.625 -0.778 3.996 1.00 91.06 104 ALA A N 1
ATOM 832 C CA . ALA A 1 104 ? -5.412 0.229 2.959 1.00 91.06 104 ALA A CA 1
ATOM 833 C C . ALA A 1 104 ? -4.050 0.067 2.264 1.00 91.06 104 ALA A C 1
ATOM 835 O O . ALA A 1 104 ? -3.959 0.230 1.048 1.00 91.06 104 ALA A O 1
ATOM 836 N N . CYS A 1 105 ? -3.004 -0.290 3.017 1.00 90.25 105 CYS A N 1
ATOM 837 C CA . CYS A 1 105 ? -1.695 -0.598 2.457 1.00 90.25 105 CYS A CA 1
ATOM 838 C C . CYS A 1 105 ? -1.772 -1.786 1.494 1.00 90.25 105 CYS A C 1
ATOM 840 O O . CYS A 1 105 ? -1.367 -1.641 0.342 1.00 90.25 105 CYS A O 1
ATOM 842 N N . ILE A 1 106 ? -2.330 -2.923 1.936 1.00 86.06 106 ILE A N 1
ATOM 843 C CA . ILE A 1 106 ? -2.453 -4.155 1.131 1.00 86.06 106 ILE A CA 1
ATOM 844 C C . ILE A 1 106 ? -3.170 -3.883 -0.197 1.00 86.06 106 ILE A C 1
ATOM 846 O O . ILE A 1 106 ? -2.728 -4.355 -1.242 1.00 86.06 106 ILE A O 1
ATOM 850 N N . GLU A 1 107 ? -4.237 -3.084 -0.181 1.00 88.06 107 GLU A N 1
ATOM 851 C CA . GLU A 1 107 ? -4.967 -2.725 -1.401 1.00 88.06 107 GLU A CA 1
ATOM 852 C C . GLU A 1 107 ? -4.125 -1.902 -2.377 1.00 88.06 107 GLU A C 1
ATOM 854 O O . GLU A 1 107 ? -4.103 -2.190 -3.572 1.00 88.06 107 GLU A O 1
ATOM 859 N N . VAL A 1 108 ? -3.403 -0.895 -1.879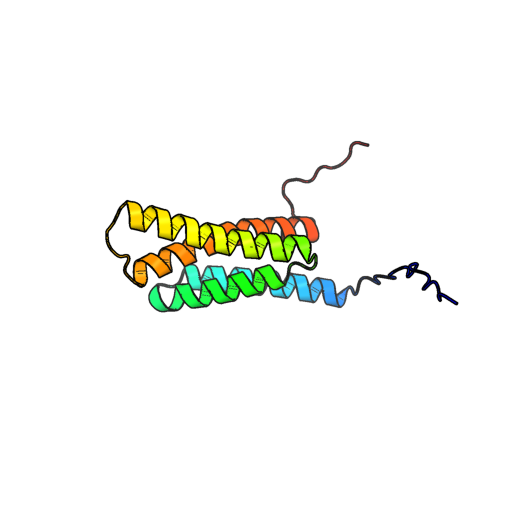 1.00 89.88 108 VAL A N 1
ATOM 860 C CA . VAL A 1 108 ? -2.567 -0.031 -2.726 1.00 89.88 108 VAL A CA 1
ATOM 861 C C . VAL A 1 108 ? -1.352 -0.780 -3.269 1.00 89.88 108 VAL A C 1
ATOM 863 O O . VAL A 1 108 ? -0.915 -0.513 -4.385 1.00 89.88 108 VAL A O 1
ATOM 866 N N . ILE A 1 109 ? -0.825 -1.755 -2.530 1.00 86.62 109 ILE A N 1
ATOM 867 C CA . ILE A 1 109 ? 0.255 -2.624 -3.013 1.00 86.62 109 ILE A CA 1
ATOM 868 C C . ILE A 1 109 ? -0.166 -3.397 -4.265 1.00 86.62 109 ILE A C 1
ATOM 870 O O . ILE A 1 109 ? 0.679 -3.612 -5.130 1.00 86.62 109 ILE A O 1
ATOM 874 N N . GLY A 1 110 ? -1.446 -3.759 -4.401 1.00 82.19 110 GLY A N 1
ATOM 875 C CA . GLY A 1 110 ? -1.978 -4.328 -5.642 1.00 82.19 110 GLY A CA 1
ATOM 876 C C . GLY A 1 110 ? -1.757 -3.400 -6.841 1.00 82.19 110 GLY A C 1
ATOM 877 O O . GLY A 1 110 ? -1.206 -3.827 -7.850 1.00 82.19 110 GLY A O 1
ATOM 878 N N . GLU A 1 111 ? -2.064 -2.106 -6.696 1.00 82.69 111 GLU A N 1
ATOM 879 C CA . GLU A 1 111 ? -1.837 -1.102 -7.751 1.00 82.69 111 GLU A CA 1
ATOM 880 C C . GLU A 1 111 ? -0.341 -0.918 -8.065 1.00 82.69 111 GLU A C 1
ATOM 882 O O . GLU A 1 111 ? 0.049 -0.784 -9.228 1.00 82.69 111 GLU A O 1
ATOM 887 N N . VAL A 1 112 ? 0.517 -0.937 -7.037 1.00 84.31 112 VAL A N 1
ATOM 888 C CA . VAL A 1 112 ? 1.976 -0.879 -7.226 1.00 84.31 112 VAL A CA 1
ATOM 889 C C . VAL A 1 112 ? 2.473 -2.127 -7.960 1.00 84.31 112 VAL A C 1
ATOM 891 O O . VAL A 1 112 ? 3.291 -2.009 -8.870 1.00 84.31 112 VAL A O 1
ATOM 894 N N . SER A 1 113 ? 1.971 -3.311 -7.603 1.00 82.81 113 SER A N 1
ATOM 895 C CA . SER A 1 113 ? 2.297 -4.572 -8.277 1.00 82.81 113 SER A CA 1
ATOM 896 C C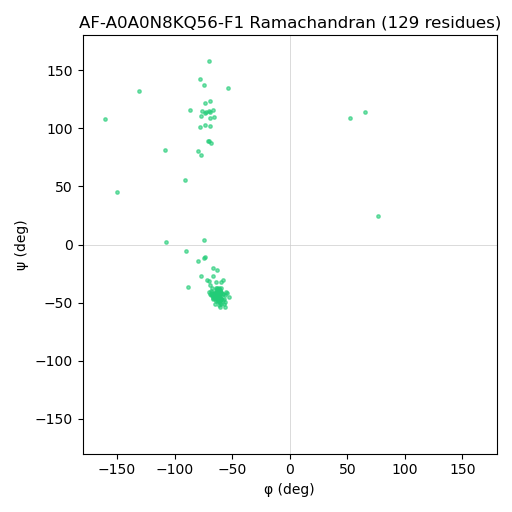 . SER A 1 113 ? 1.906 -4.535 -9.743 1.00 82.81 113 SER A C 1
ATOM 898 O O . SER A 1 113 ? 2.736 -4.840 -10.590 1.00 82.81 113 SER A O 1
ATOM 900 N N . ASP A 1 114 ? 0.702 -4.061 -10.063 1.00 81.38 114 ASP A N 1
ATOM 901 C CA . ASP A 1 114 ? 0.241 -3.945 -11.446 1.00 81.38 114 ASP A CA 1
ATOM 902 C C . ASP A 1 114 ? 1.126 -3.006 -12.278 1.00 81.38 114 ASP A C 1
ATOM 904 O O . ASP A 1 114 ? 1.417 -3.284 -13.447 1.00 81.38 114 ASP A O 1
ATOM 908 N N . PHE A 1 115 ? 1.580 -1.890 -11.693 1.00 81.19 115 PHE A N 1
ATOM 909 C CA . PHE A 1 115 ? 2.536 -0.994 -12.346 1.00 81.19 115 PHE A CA 1
ATOM 910 C C . PHE A 1 115 ? 3.860 -1.711 -12.641 1.00 81.19 115 PHE A C 1
ATOM 912 O O . PHE A 1 115 ? 4.379 -1.624 -13.759 1.00 81.19 115 PHE A O 1
ATOM 919 N N . ILE A 1 116 ? 4.400 -2.426 -11.653 1.00 79.62 116 ILE A N 1
ATOM 920 C CA . ILE A 1 116 ? 5.673 -3.130 -11.793 1.00 79.62 116 ILE A CA 1
ATOM 921 C C . ILE A 1 116 ? 5.549 -4.269 -12.798 1.00 79.62 116 ILE A C 1
ATOM 923 O O . ILE A 1 116 ? 6.368 -4.327 -13.708 1.00 79.62 116 ILE A O 1
ATOM 927 N N . ASP A 1 117 ? 4.506 -5.094 -12.718 1.00 79.81 117 ASP A N 1
ATOM 928 C CA . ASP A 1 117 ? 4.227 -6.197 -13.643 1.00 79.81 117 ASP A CA 1
ATOM 929 C C . ASP A 1 117 ? 4.154 -5.715 -15.096 1.00 79.81 117 ASP A C 1
ATOM 931 O O . ASP A 1 117 ? 4.712 -6.350 -15.998 1.00 79.81 117 ASP A O 1
ATOM 935 N N . LYS A 1 118 ? 3.531 -4.552 -15.337 1.00 78.81 118 LYS A N 1
ATOM 936 C CA . LYS A 1 118 ? 3.541 -3.882 -16.650 1.00 78.81 118 LYS A CA 1
ATOM 937 C C . LYS A 1 118 ? 4.952 -3.461 -17.061 1.00 78.81 118 LYS A C 1
ATOM 939 O O . LYS A 1 118 ? 5.333 -3.657 -18.211 1.00 78.81 118 LYS A O 1
ATOM 944 N N . HIS A 1 119 ? 5.741 -2.924 -16.135 1.00 75.38 119 HIS A N 1
ATOM 945 C CA . HIS A 1 119 ? 7.112 -2.481 -16.395 1.00 75.38 119 HIS A CA 1
ATOM 946 C C . HIS A 1 119 ? 8.092 -3.638 -16.672 1.00 75.38 119 HIS A C 1
ATOM 948 O O . HIS A 1 119 ? 9.006 -3.500 -17.490 1.00 75.38 119 HIS A O 1
ATOM 954 N N . ILE A 1 120 ? 7.908 -4.788 -16.019 1.00 76.00 120 ILE A N 1
ATOM 955 C CA . ILE A 1 120 ? 8.754 -5.978 -16.195 1.00 76.00 120 ILE A CA 1
ATOM 956 C C . ILE A 1 120 ? 8.258 -6.920 -17.300 1.00 76.00 120 ILE A C 1
ATOM 958 O O . ILE A 1 120 ? 8.963 -7.865 -17.646 1.00 76.00 120 ILE A O 1
ATOM 962 N N . GLY A 1 121 ? 7.090 -6.646 -17.890 1.00 69.94 121 GLY A N 1
ATOM 963 C CA . GLY A 1 121 ? 6.517 -7.446 -18.976 1.00 69.94 121 GLY A CA 1
ATOM 964 C C . GLY A 1 121 ? 5.881 -8.760 -18.514 1.00 69.94 121 GLY A C 1
ATOM 965 O O . GLY A 1 121 ? 5.786 -9.701 -19.296 1.00 69.94 121 GLY A O 1
ATOM 966 N N . VAL A 1 122 ? 5.459 -8.834 -17.249 1.00 68.00 122 VAL A N 1
ATOM 967 C CA . VAL A 1 122 ? 4.805 -10.010 -16.641 1.00 68.00 122 VAL A CA 1
ATOM 968 C C . VAL A 1 122 ? 3.303 -9.761 -16.412 1.00 68.00 122 VAL A C 1
ATOM 970 O O . VAL A 1 122 ? 2.579 -10.627 -15.924 1.00 68.00 122 VAL A O 1
ATOM 973 N N . SER A 1 123 ? 2.806 -8.586 -16.819 1.00 63.38 123 SER A N 1
ATOM 974 C CA . SER A 1 123 ? 1.389 -8.226 -16.750 1.00 63.38 123 SER A CA 1
ATOM 975 C C . SER A 1 123 ? 0.493 -9.261 -17.436 1.00 63.38 123 SER A C 1
ATOM 977 O O . SER A 1 123 ? 0.736 -9.685 -18.567 1.00 63.38 123 SER A O 1
ATOM 979 N N . ARG A 1 124 ? -0.601 -9.626 -16.757 1.00 55.12 124 ARG A N 1
ATOM 980 C CA . ARG A 1 124 ? -1.650 -10.506 -17.298 1.00 55.12 124 ARG A CA 1
ATOM 981 C C . ARG A 1 124 ? -2.427 -9.866 -18.455 1.00 55.12 124 ARG A C 1
ATOM 983 O O . ARG A 1 124 ? -3.018 -10.586 -19.253 1.00 55.12 124 ARG A O 1
ATOM 990 N N . GLU A 1 125 ? -2.396 -8.539 -18.586 1.00 52.44 125 GLU A N 1
ATOM 991 C CA . GLU A 1 125 ? -3.005 -7.787 -19.690 1.00 52.44 125 GLU A CA 1
ATOM 992 C C . GLU A 1 125 ? -2.010 -7.585 -20.844 1.00 52.44 125 GLU A C 1
ATOM 994 O O . GLU A 1 125 ? -1.738 -6.466 -21.279 1.00 52.44 125 GLU A O 1
ATOM 999 N N . ASN A 1 126 ? -1.447 -8.669 -21.375 1.00 42.31 126 ASN A N 1
ATOM 1000 C CA . ASN A 1 126 ? -0.678 -8.591 -22.613 1.00 42.31 126 ASN A CA 1
ATOM 1001 C C . ASN A 1 126 ? -1.633 -8.348 -23.794 1.00 42.31 126 ASN A C 1
ATOM 1003 O O . ASN A 1 126 ? -2.102 -9.288 -24.435 1.00 42.31 126 ASN A O 1
ATOM 1007 N N . ARG A 1 127 ? -1.920 -7.081 -24.121 1.00 47.84 127 ARG A N 1
ATOM 1008 C CA . ARG A 1 127 ? -2.428 -6.730 -25.457 1.00 47.84 127 ARG A CA 1
ATOM 1009 C C . ARG A 1 127 ? -1.294 -6.908 -26.465 1.00 47.84 127 ARG A C 1
ATOM 1011 O O . ARG A 1 127 ? -0.544 -5.979 -26.748 1.00 47.84 127 ARG A O 1
ATOM 1018 N N . VAL A 1 128 ? -1.174 -8.113 -27.010 1.00 42.38 128 VAL A N 1
ATOM 1019 C CA . VAL A 1 128 ? -0.366 -8.370 -28.205 1.00 42.38 128 VAL A CA 1
ATOM 1020 C C . VAL A 1 128 ? -1.174 -7.907 -29.421 1.00 42.38 128 VAL A C 1
ATOM 1022 O O . VAL A 1 128 ? -2.089 -8.605 -29.835 1.00 42.38 128 VAL A O 1
ATOM 10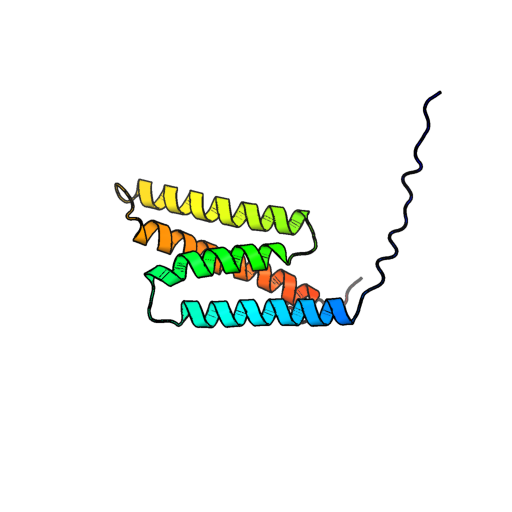25 N N . GLY A 1 129 ? -0.838 -6.722 -29.948 1.00 44.12 129 GLY A N 1
ATOM 1026 C CA . GLY A 1 129 ? -1.200 -6.212 -31.281 1.00 44.12 129 GLY A CA 1
ATOM 1027 C C . GLY A 1 129 ? -2.684 -5.944 -31.574 1.00 44.12 129 GLY A C 1
ATOM 1028 O O . GLY A 1 129 ? -3.443 -6.888 -31.706 1.00 44.12 129 GLY A O 1
ATOM 1029 N N . VAL A 1 130 ? -3.057 -4.669 -31.775 1.00 36.91 130 VAL A N 1
ATOM 1030 C CA . VAL A 1 130 ? -3.728 -4.146 -32.993 1.00 36.91 130 VAL A CA 1
ATOM 1031 C C . VAL A 1 130 ? -3.525 -2.618 -33.015 1.00 36.91 130 VAL A C 1
ATOM 1033 O O . VAL A 1 130 ? -4.140 -1.907 -32.221 1.00 36.91 130 VAL A O 1
ATOM 1036 N N . VAL A 1 131 ? -2.678 -2.123 -33.921 1.00 38.38 131 VAL A N 1
ATOM 1037 C CA . VAL A 1 131 ? -2.885 -0.856 -34.651 1.00 38.38 131 VAL A CA 1
ATOM 1038 C C . VAL A 1 131 ? -2.635 -1.172 -36.114 1.00 38.38 131 VAL A C 1
ATOM 1040 O O . VAL A 1 131 ? -1.603 -1.831 -36.375 1.00 38.38 131 VAL A O 1
#

Sequence (131 aa):
MKTKENSGGITLDIPQREGKEGYIGMYFSLFLRMGEIIASSNFKDTTIRIEILTRFLISLIPNESIRAETSKKLKEKIEARIKESKEENKDLTEEEIGNIRLLACIEVIGEVSDFIDKHIGVSRENRVGVV

Radius of gyration: 19.6 Å; Cα contacts (8 Å, |Δi|>4): 67; chains: 1; bounding box: 43×56×54 Å

Secondary structure (DSSP, 8-state):
----------------HHHHHHHHHHHHHHHHHHHHHHTSS-HHHHHHHHHHHHHHHHHT-S-HHHHHHHHHHHHHHHHHHHHHHHHHSSS--HHHHHHHHHHHHHHHHHHHHHHHHHHHT--S-------

pLDDT: mean 76.66, std 16.87, range [36.19, 94.94]

Foldseek 3Di:
DDDDDPPDDDDPPDDPPVVVVVLLVVLVVLVVVLVVLVPDPPLPVSLVSLLVSLLVLLVSLPDPVSSVVLVVQLVCQLVVVVVVVCVVDPDDDPSRSSVSSNVSSVVSVVVSVQSVCVVVVNHPPPPDDDD

Solvent-accessible surface area (backbone atoms only — not comparable to full-atom values): 7842 Å² total; per-residue (Å²): 136,84,83,79,79,83,90,72,82,81,81,80,81,72,83,54,65,68,58,52,53,53,50,52,53,50,52,53,52,51,53,52,52,46,53,53,45,70,72,43,94,56,65,81,68,31,33,60,53,46,51,52,51,43,54,51,57,44,67,66,44,82,54,62,68,61,28,53,49,55,54,46,50,41,51,51,49,34,53,50,49,57,50,53,50,47,76,76,38,86,76,79,50,73,66,57,53,37,51,47,46,40,53,32,38,59,58,47,48,52,58,52,47,54,53,48,29,54,74,74,70,68,41,90,80,70,82,77,81,89,135

Mean predicted aligned error: 10.76 Å